Protein AF-A0AAJ5WWF1-F1 (afdb_monomer)

Structure (mmCIF, N/CA/C/O backbone):
data_AF-A0AAJ5WWF1-F1
#
_entry.id   AF-A0AAJ5WWF1-F1
#
loop_
_atom_site.group_PDB
_atom_site.id
_atom_site.type_symbol
_atom_site.label_atom_id
_atom_site.label_alt_id
_atom_site.label_comp_id
_atom_site.label_asym_id
_atom_site.label_entity_id
_atom_site.label_seq_id
_atom_site.pdbx_PDB_ins_code
_atom_site.Cartn_x
_atom_site.Cartn_y
_atom_site.Cartn_z
_atom_site.occupancy
_atom_site.B_iso_or_equiv
_atom_site.auth_seq_id
_atom_site.auth_comp_id
_atom_site.auth_asym_id
_atom_site.auth_atom_id
_atom_site.pdbx_PDB_model_num
ATOM 1 N N . MET A 1 1 ? -15.298 38.407 34.800 1.00 44.88 1 MET A N 1
ATOM 2 C CA . MET A 1 1 ? -15.606 38.051 33.398 1.00 44.88 1 MET A CA 1
ATOM 3 C C . MET A 1 1 ? -14.824 36.791 33.063 1.00 44.88 1 MET A C 1
ATOM 5 O O . MET A 1 1 ? -13.607 36.855 32.971 1.00 44.88 1 MET A O 1
ATOM 9 N N . THR A 1 2 ? -15.479 35.633 33.007 1.00 51.62 2 THR A N 1
ATOM 10 C CA . THR A 1 2 ? -14.840 34.348 32.686 1.00 51.62 2 THR A CA 1
ATOM 11 C C . THR A 1 2 ? -14.885 34.134 31.174 1.00 51.62 2 THR A C 1
ATOM 13 O O . THR A 1 2 ? -15.944 33.924 30.589 1.00 51.62 2 THR A O 1
ATOM 16 N N . HIS A 1 3 ? -13.730 34.240 30.521 1.00 53.62 3 HIS A N 1
ATOM 17 C CA . HIS A 1 3 ? -13.591 33.990 29.089 1.00 53.62 3 HIS A CA 1
ATOM 18 C C . HIS A 1 3 ? -13.557 32.468 28.865 1.00 53.62 3 HIS A C 1
ATOM 20 O O . HIS A 1 3 ? -12.577 31.804 29.194 1.00 53.62 3 HIS A O 1
ATOM 26 N N . SER A 1 4 ? -14.661 31.893 28.378 1.00 57.00 4 SER A N 1
ATOM 27 C CA . SER A 1 4 ? -14.745 30.470 28.032 1.00 57.00 4 SER A CA 1
ATOM 28 C C . SER A 1 4 ? -14.160 30.256 26.632 1.00 57.00 4 SER A C 1
ATOM 30 O O . SER A 1 4 ? -14.812 30.479 25.612 1.00 57.00 4 SER A O 1
ATOM 32 N N . THR A 1 5 ? -12.889 29.871 26.580 1.00 60.22 5 THR A N 1
ATOM 33 C CA . THR A 1 5 ? -12.132 29.604 25.353 1.00 60.22 5 THR A CA 1
ATOM 34 C C . THR A 1 5 ? -12.613 28.279 24.738 1.00 60.22 5 THR A C 1
ATOM 36 O O . THR A 1 5 ? -12.111 27.213 25.081 1.00 60.22 5 THR A O 1
ATOM 39 N N . LYS A 1 6 ? -13.604 28.310 23.831 1.00 56.56 6 LYS A N 1
ATOM 40 C CA . LYS A 1 6 ? -14.143 27.123 23.116 1.00 56.56 6 LYS A CA 1
ATOM 41 C C . LYS A 1 6 ? -13.190 26.542 22.048 1.00 56.56 6 LYS A C 1
ATOM 43 O O . LYS A 1 6 ? -13.615 26.187 20.953 1.00 56.56 6 LYS A O 1
ATOM 48 N N . TRP A 1 7 ? -11.900 26.414 22.340 1.00 57.75 7 TRP A N 1
ATOM 49 C CA . TRP A 1 7 ? -10.877 25.955 21.384 1.00 57.75 7 TRP A CA 1
ATOM 50 C C . TRP A 1 7 ? -10.708 24.424 21.336 1.00 57.75 7 TRP A C 1
ATOM 52 O O . TRP A 1 7 ? -9.613 23.920 21.117 1.00 57.75 7 TRP A O 1
ATOM 62 N N . GLY A 1 8 ? -11.784 23.665 21.561 1.00 57.91 8 GLY A N 1
ATOM 63 C CA . GLY A 1 8 ? -11.697 22.221 21.822 1.00 57.91 8 GLY A CA 1
ATOM 64 C C . GLY A 1 8 ? -12.595 21.314 20.983 1.00 57.91 8 GLY A C 1
ATOM 65 O O . GLY A 1 8 ? -12.725 20.145 21.324 1.00 57.91 8 GLY A O 1
ATOM 66 N N . ALA A 1 9 ? -13.244 21.801 19.924 1.00 58.47 9 ALA A N 1
ATOM 67 C CA . ALA A 1 9 ? -14.039 20.933 19.053 1.00 58.47 9 ALA A CA 1
ATOM 68 C C . ALA A 1 9 ? -13.184 20.440 17.876 1.00 58.47 9 ALA A C 1
ATOM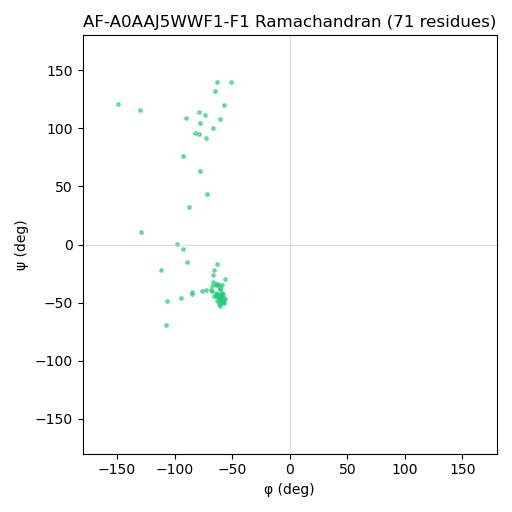 70 O O . ALA A 1 9 ? -13.310 20.930 16.755 1.00 58.47 9 ALA A O 1
ATOM 71 N N . THR A 1 10 ? -12.291 19.478 18.117 1.00 64.38 10 THR A N 1
ATOM 72 C CA . THR A 1 10 ? -11.725 18.677 17.024 1.00 64.38 10 THR A CA 1
ATOM 73 C C . THR A 1 10 ? -12.887 18.017 16.287 1.00 64.38 10 THR A C 1
ATOM 75 O O . THR A 1 10 ? -13.680 17.293 16.890 1.00 64.38 10 THR A O 1
ATOM 78 N N . ALA A 1 11 ? -13.029 18.300 14.988 1.00 63.00 11 ALA A N 1
ATOM 79 C CA . ALA A 1 11 ? -14.046 17.655 14.164 1.00 63.00 11 ALA A CA 1
ATOM 80 C C . ALA A 1 11 ? -13.955 16.127 14.341 1.00 63.00 11 ALA A C 1
ATOM 82 O O . ALA A 1 11 ? -12.840 15.599 14.417 1.00 63.00 11 ALA A O 1
ATOM 83 N N . PRO A 1 12 ? -15.088 15.403 14.420 1.00 68.25 12 PRO A N 1
ATOM 84 C CA . PRO A 1 12 ? -15.063 13.966 14.647 1.00 68.25 12 PRO A CA 1
ATOM 85 C C . PRO A 1 12 ? -14.313 13.281 13.501 1.00 68.25 12 PRO A C 1
ATOM 87 O O . PRO A 1 12 ? -14.790 13.195 12.368 1.00 68.25 12 PRO A O 1
ATOM 90 N N . ILE A 1 13 ? -13.107 12.802 13.800 1.00 76.75 13 ILE A N 1
ATOM 91 C CA . ILE A 1 13 ? -12.248 12.129 12.833 1.00 76.75 13 ILE A CA 1
ATOM 92 C C . ILE A 1 13 ? -12.846 10.743 12.588 1.00 76.75 13 ILE A C 1
ATOM 94 O O . ILE A 1 13 ? -12.862 9.885 13.473 1.00 76.75 13 ILE A O 1
ATOM 98 N N . ASN A 1 14 ? -13.377 10.511 11.388 1.00 90.19 14 ASN A N 1
ATOM 99 C CA . ASN A 1 14 ? -13.929 9.210 11.030 1.00 90.19 14 ASN A CA 1
ATOM 100 C C . ASN A 1 14 ? -12.786 8.249 10.667 1.00 90.19 14 ASN A C 1
ATOM 102 O O . ASN A 1 14 ? -12.328 8.212 9.523 1.00 90.19 14 ASN A O 1
ATOM 106 N N . ALA A 1 15 ? -12.345 7.462 11.647 1.00 91.81 15 ALA A N 1
ATOM 107 C CA . ALA A 1 15 ? -11.240 6.517 11.495 1.00 91.81 15 ALA A CA 1
ATOM 108 C C . ALA A 1 15 ? -11.494 5.469 10.388 1.00 91.81 15 ALA A C 1
ATOM 110 O O . ALA A 1 15 ? -10.587 5.136 9.630 1.00 91.81 15 ALA A O 1
ATOM 111 N N . ALA A 1 16 ? -12.745 5.033 10.196 1.00 93.25 16 ALA A N 1
ATOM 112 C CA . ALA A 1 16 ? -13.108 4.123 9.107 1.00 93.25 16 ALA A CA 1
ATOM 113 C C . ALA A 1 16 ? -12.980 4.778 7.721 1.00 93.25 16 ALA A C 1
ATOM 115 O O . ALA A 1 16 ? -12.565 4.124 6.764 1.00 93.25 16 ALA A O 1
ATOM 116 N N . LYS A 1 17 ? -13.294 6.076 7.596 1.00 95.31 17 LYS A N 1
ATOM 117 C CA . LYS A 1 17 ? -13.037 6.841 6.365 1.00 95.31 17 LYS A CA 1
ATOM 118 C C . LYS A 1 17 ? -11.534 6.943 6.094 1.00 95.31 17 LYS A C 1
ATOM 120 O O . LYS A 1 17 ? -11.119 6.720 4.959 1.00 95.31 17 LYS A O 1
ATOM 125 N N . GLY A 1 18 ? -10.735 7.214 7.128 1.00 95.56 18 GLY A N 1
ATOM 126 C CA . GLY A 1 18 ? -9.272 7.225 7.032 1.00 95.56 18 GLY A CA 1
ATOM 127 C C . GLY A 1 18 ? -8.713 5.895 6.521 1.00 95.56 18 GLY A C 1
ATOM 128 O O . GLY A 1 18 ? -7.916 5.882 5.582 1.00 95.56 18 GLY A O 1
ATOM 129 N N . PHE A 1 19 ? -9.188 4.772 7.064 1.00 96.94 19 PHE A N 1
ATOM 130 C CA . PHE A 1 19 ? -8.799 3.441 6.593 1.00 96.94 19 PHE A CA 1
ATOM 131 C C . PHE A 1 19 ? -9.167 3.197 5.126 1.00 96.94 19 PHE A C 1
ATOM 133 O O . PHE A 1 19 ? -8.318 2.749 4.360 1.00 96.94 19 PHE A O 1
ATOM 140 N N . LYS A 1 20 ? -10.394 3.538 4.704 1.00 97.38 20 LYS A N 1
ATOM 141 C CA . LYS A 1 20 ? -10.833 3.368 3.305 1.00 97.38 20 LYS A CA 1
ATOM 142 C C . LYS A 1 20 ? -9.940 4.122 2.321 1.00 97.38 20 LYS A C 1
ATOM 144 O O . LYS A 1 20 ? -9.595 3.572 1.282 1.00 97.38 20 LYS A O 1
ATOM 149 N N . ILE A 1 21 ? -9.552 5.355 2.652 1.00 98.00 21 ILE A N 1
ATOM 150 C CA . ILE A 1 21 ? -8.637 6.143 1.815 1.00 98.00 21 ILE A CA 1
ATOM 151 C C . ILE A 1 21 ? -7.277 5.446 1.723 1.00 98.00 21 ILE A C 1
ATOM 153 O O . ILE A 1 21 ? -6.781 5.242 0.619 1.00 98.00 21 ILE A O 1
ATOM 157 N N . HIS A 1 22 ? -6.702 5.030 2.857 1.00 97.94 22 HIS A N 1
ATOM 158 C CA . HIS A 1 22 ? -5.408 4.341 2.874 1.00 97.94 22 HIS A CA 1
ATOM 159 C C . HIS A 1 22 ? -5.454 3.038 2.051 1.00 97.94 22 HIS A C 1
ATOM 161 O O . HIS A 1 22 ? -4.560 2.789 1.246 1.00 97.94 22 HIS A O 1
ATOM 167 N N . LEU A 1 23 ? -6.531 2.256 2.172 1.00 98.44 23 LEU A N 1
ATOM 168 C CA . LEU A 1 23 ? -6.745 1.039 1.385 1.00 98.44 23 LEU A CA 1
ATOM 169 C C . LEU A 1 23 ? -6.815 1.324 -0.123 1.00 98.44 23 LEU A C 1
ATOM 171 O O . LEU A 1 23 ? -6.156 0.640 -0.898 1.00 98.44 23 LEU A O 1
ATOM 175 N N . ILE A 1 24 ? -7.584 2.330 -0.549 1.00 98.62 24 ILE A N 1
ATOM 176 C CA . ILE A 1 24 ? -7.702 2.689 -1.972 1.00 98.62 24 IL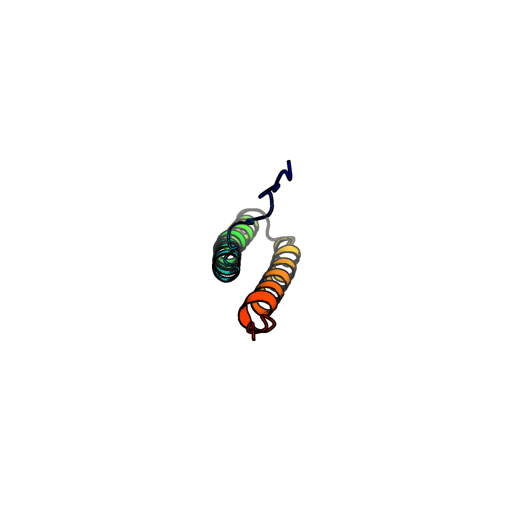E A CA 1
ATOM 177 C C . ILE A 1 24 ? -6.349 3.148 -2.525 1.00 98.62 24 ILE A C 1
ATOM 179 O O . ILE A 1 24 ? -5.948 2.705 -3.598 1.00 98.62 24 ILE A O 1
ATOM 183 N N 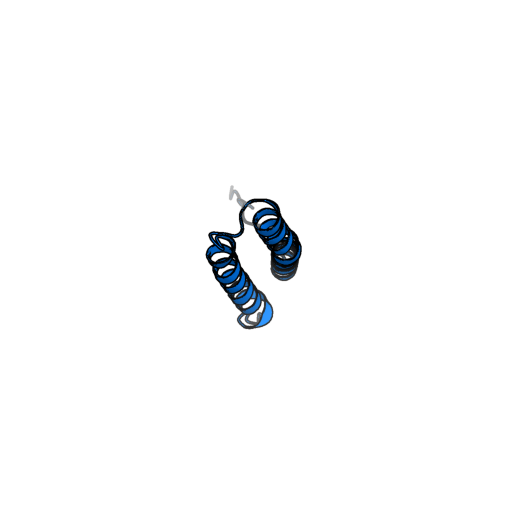. VAL A 1 25 ? -5.623 3.994 -1.787 1.00 98.50 25 VAL A N 1
ATOM 184 C CA . VAL A 1 25 ? -4.283 4.445 -2.191 1.00 98.50 25 VAL A CA 1
ATOM 185 C C . VAL A 1 25 ? -3.333 3.258 -2.328 1.00 98.50 25 VAL A C 1
ATOM 187 O O . VAL A 1 25 ? -2.645 3.165 -3.339 1.00 98.50 25 VAL A O 1
ATOM 190 N N . PHE A 1 26 ? -3.337 2.323 -1.375 1.00 98.44 26 PHE A N 1
ATOM 191 C CA . PHE A 1 26 ? -2.538 1.099 -1.458 1.00 98.44 26 PHE A CA 1
ATOM 192 C C . PHE A 1 26 ? -2.885 0.283 -2.715 1.00 98.44 26 PHE A C 1
ATOM 194 O O . PHE A 1 26 ? -2.000 -0.063 -3.494 1.00 98.44 26 PHE A O 1
ATOM 201 N N . LEU A 1 27 ? -4.175 0.046 -2.971 1.00 98.50 27 LEU A N 1
ATOM 202 C CA . LEU A 1 27 ? -4.638 -0.750 -4.114 1.00 98.50 27 LEU A CA 1
ATOM 203 C C . LEU A 1 27 ? -4.366 -0.109 -5.480 1.00 98.50 27 LEU A C 1
ATOM 205 O O . LEU A 1 27 ? -4.268 -0.839 -6.458 1.00 98.50 27 LEU A O 1
ATOM 209 N N . LEU A 1 28 ? -4.259 1.218 -5.574 1.00 98.62 28 LEU A N 1
ATOM 210 C CA . LEU A 1 28 ? -3.985 1.906 -6.841 1.00 98.62 28 LEU A CA 1
ATOM 211 C C . LEU A 1 28 ? -2.492 2.176 -7.048 1.00 98.62 28 LEU A C 1
ATOM 213 O O . LEU A 1 28 ? -1.954 1.924 -8.127 1.00 98.62 28 LEU A O 1
ATOM 217 N N . ALA A 1 29 ? -1.808 2.672 -6.017 1.00 98.38 29 ALA A N 1
ATOM 218 C CA . ALA A 1 29 ? -0.406 3.053 -6.117 1.00 98.38 29 ALA A CA 1
ATOM 219 C C . ALA A 1 29 ? 0.512 1.832 -6.208 1.00 98.38 29 ALA A C 1
ATOM 221 O O . ALA A 1 29 ? 1.456 1.854 -6.995 1.00 98.38 29 ALA A O 1
ATOM 222 N N . THR A 1 30 ? 0.237 0.754 -5.463 1.00 98.31 30 THR A N 1
ATOM 223 C CA . THR A 1 30 ? 1.079 -0.448 -5.499 1.00 98.31 30 THR A CA 1
ATOM 224 C C . THR A 1 30 ? 1.128 -1.059 -6.906 1.00 98.31 30 THR A C 1
ATOM 226 O O . THR A 1 30 ? 2.234 -1.194 -7.428 1.00 98.31 30 THR A O 1
ATOM 229 N N . PRO A 1 31 ? 0.009 -1.354 -7.599 1.00 98.38 31 PRO A N 1
ATOM 230 C CA . PRO A 1 31 ? 0.070 -1.855 -8.973 1.00 98.38 31 PRO A CA 1
ATOM 231 C C . PRO A 1 31 ? 0.744 -0.890 -9.949 1.00 98.38 31 PRO A C 1
ATOM 233 O O . PRO A 1 31 ? 1.504 -1.340 -10.800 1.00 98.38 31 PRO A O 1
ATOM 236 N N . ALA A 1 32 ? 0.524 0.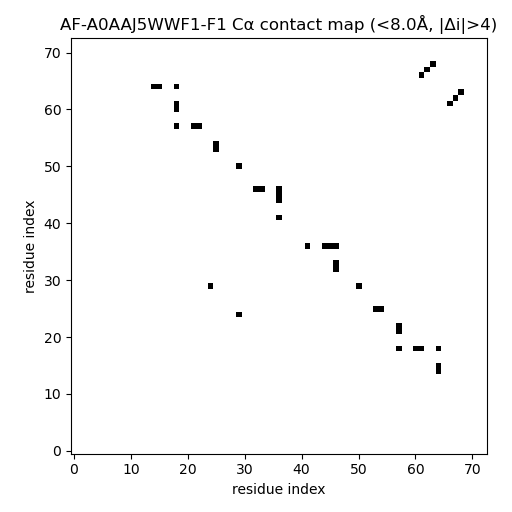423 -9.816 1.00 98.44 32 ALA A N 1
ATOM 237 C CA . ALA A 1 32 ? 1.192 1.413 -10.661 1.00 98.44 32 ALA A CA 1
ATOM 238 C C . ALA A 1 32 ? 2.720 1.389 -10.474 1.00 98.44 32 ALA A C 1
ATOM 240 O O . ALA A 1 32 ? 3.465 1.404 -11.451 1.00 98.44 32 ALA A O 1
ATOM 241 N N . ILE A 1 33 ? 3.193 1.283 -9.231 1.00 98.12 33 ILE A N 1
ATOM 242 C CA . ILE A 1 33 ? 4.615 1.134 -8.893 1.00 98.12 33 ILE A CA 1
ATOM 243 C C . ILE A 1 33 ? 5.197 -0.148 -9.510 1.00 98.12 33 ILE A C 1
ATOM 245 O O . ILE A 1 33 ? 6.250 -0.107 -10.149 1.00 98.12 33 ILE A O 1
ATOM 249 N N . TRP A 1 34 ? 4.502 -1.278 -9.362 1.00 98.25 34 TRP A N 1
ATOM 250 C CA . TRP A 1 34 ? 4.920 -2.547 -9.965 1.00 98.25 34 TRP A CA 1
ATOM 251 C C . TRP A 1 34 ? 4.914 -2.495 -11.496 1.00 98.25 34 TRP A C 1
ATOM 253 O O . TRP A 1 34 ? 5.795 -3.076 -12.126 1.00 98.25 34 TRP A O 1
ATOM 263 N N . LEU A 1 35 ? 3.971 -1.767 -12.097 1.00 98.31 35 LEU A N 1
ATOM 264 C CA . LEU A 1 35 ? 3.917 -1.542 -13.538 1.00 98.31 35 LEU A CA 1
ATOM 265 C C . LEU A 1 35 ? 5.114 -0.718 -14.023 1.00 98.31 35 LEU A C 1
ATOM 267 O O . LEU A 1 35 ? 5.731 -1.088 -15.018 1.00 98.31 35 LEU A O 1
ATOM 271 N N . VAL A 1 36 ? 5.484 0.353 -13.312 1.00 98.00 36 VAL A N 1
ATOM 272 C CA . VAL A 1 36 ? 6.689 1.140 -13.627 1.00 98.00 36 VAL A CA 1
ATOM 273 C C . VAL A 1 36 ? 7.920 0.244 -13.601 1.00 98.00 36 VAL A C 1
ATOM 275 O O . VAL A 1 36 ? 8.669 0.226 -14.574 1.00 98.00 36 VAL A O 1
ATOM 278 N N . TRP A 1 37 ? 8.102 -0.545 -12.541 1.00 97.88 37 TRP A N 1
ATOM 279 C CA . TRP A 1 37 ? 9.201 -1.509 -12.466 1.00 97.88 37 TRP A CA 1
ATOM 280 C C . TRP A 1 37 ? 9.191 -2.497 -13.643 1.00 97.88 37 TRP A C 1
ATOM 282 O O . TRP A 1 37 ? 10.207 -2.682 -14.308 1.00 97.88 37 TRP A O 1
ATOM 292 N N . TYR A 1 38 ? 8.029 -3.073 -13.958 1.00 97.75 38 TYR A N 1
ATOM 293 C CA . TYR A 1 38 ? 7.885 -4.039 -15.046 1.00 97.75 38 TYR A CA 1
ATOM 294 C C . TYR A 1 38 ? 8.248 -3.462 -16.426 1.00 97.75 38 TYR A C 1
ATOM 296 O O . TYR A 1 38 ? 8.811 -4.180 -17.254 1.00 97.75 38 TYR A O 1
ATOM 304 N N . LEU A 1 39 ? 7.937 -2.183 -16.670 1.00 98.31 39 LEU A N 1
ATOM 305 C CA . LEU A 1 39 ? 8.142 -1.505 -17.956 1.00 98.31 39 LEU A CA 1
ATOM 306 C C . LEU A 1 39 ? 9.515 -0.840 -18.119 1.00 98.31 39 LEU A C 1
ATOM 308 O O . LEU A 1 39 ? 9.864 -0.470 -19.237 1.00 98.31 39 LEU A O 1
ATOM 312 N N . THR A 1 40 ? 10.270 -0.649 -17.037 1.00 96.44 40 THR A N 1
ATOM 313 C CA . THR A 1 40 ? 11.537 0.103 -17.064 1.00 96.44 40 THR A CA 1
ATOM 314 C C . THR A 1 40 ? 12.746 -0.809 -16.931 1.00 96.44 40 THR A C 1
ATOM 316 O O . THR A 1 40 ? 13.486 -0.992 -17.893 1.00 96.44 40 THR A O 1
ATOM 319 N N . ASP A 1 41 ? 12.939 -1.401 -15.756 1.00 89.38 41 ASP A N 1
ATOM 320 C CA . ASP A 1 41 ? 14.051 -2.297 -15.473 1.00 89.38 41 ASP A CA 1
ATOM 321 C C . ASP A 1 41 ? 13.644 -3.356 -14.443 1.00 89.38 41 ASP A C 1
ATOM 323 O O . ASP A 1 41 ? 13.276 -3.052 -13.307 1.00 89.38 41 ASP A O 1
ATOM 327 N N . ARG A 1 42 ? 13.754 -4.622 -14.859 1.00 96.12 42 ARG A N 1
ATOM 328 C CA . ARG A 1 42 ? 13.405 -5.802 -14.060 1.00 96.12 42 ARG A CA 1
ATOM 329 C C . ARG A 1 42 ? 14.610 -6.452 -13.373 1.00 96.12 42 ARG A C 1
ATOM 331 O O . ARG A 1 42 ? 14.424 -7.456 -12.689 1.00 96.12 42 ARG A O 1
ATOM 338 N N . THR A 1 43 ? 15.821 -5.913 -13.531 1.00 97.00 43 THR A N 1
ATOM 339 C CA . THR A 1 43 ? 17.048 -6.473 -12.933 1.00 97.00 43 THR A CA 1
ATOM 340 C C . THR A 1 43 ? 17.030 -6.434 -11.406 1.00 97.00 43 THR A C 1
ATOM 342 O O . THR A 1 43 ? 17.529 -7.358 -10.765 1.00 97.00 43 THR A O 1
ATOM 345 N N . TYR A 1 44 ? 16.409 -5.410 -10.816 1.00 96.19 44 TYR A N 1
ATOM 346 C CA . TYR A 1 44 ? 16.279 -5.267 -9.370 1.00 96.19 44 TYR A CA 1
ATOM 347 C C . TYR A 1 44 ? 14.823 -4.986 -8.963 1.00 96.19 44 TYR A C 1
ATOM 349 O O . TYR A 1 44 ? 14.290 -3.932 -9.320 1.00 96.19 44 TYR A O 1
ATOM 357 N N . PRO A 1 45 ? 14.155 -5.885 -8.210 1.00 96.56 45 PRO A N 1
ATOM 358 C CA . PRO A 1 45 ? 12.754 -5.747 -7.809 1.00 96.56 45 PRO A CA 1
ATOM 359 C C . PRO A 1 45 ? 12.577 -4.758 -6.650 1.00 96.56 45 PRO A C 1
ATOM 361 O O . PRO A 1 45 ? 12.126 -5.114 -5.563 1.00 96.56 45 PRO A O 1
ATOM 364 N N . TRP A 1 46 ? 12.907 -3.488 -6.877 1.00 96.44 46 TRP A N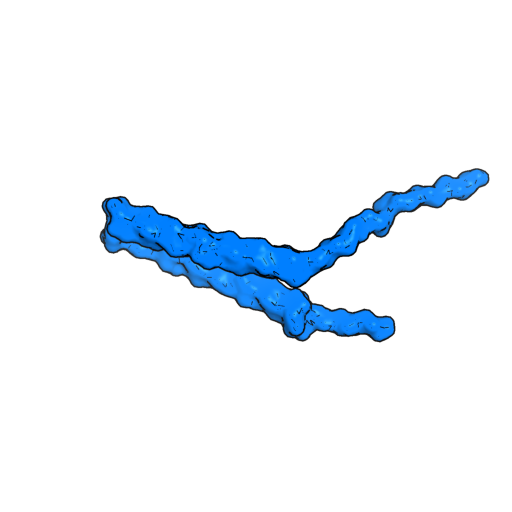 1
ATOM 365 C CA . TRP A 1 46 ? 12.811 -2.441 -5.857 1.00 96.44 46 TRP A CA 1
ATOM 366 C C . TRP A 1 46 ? 11.411 -2.263 -5.223 1.00 96.44 46 TRP A C 1
ATOM 368 O O . TRP A 1 46 ? 11.370 -1.928 -4.033 1.00 96.44 46 TRP A O 1
ATOM 378 N N . PRO A 1 47 ? 10.264 -2.535 -5.895 1.00 97.94 47 PRO A N 1
ATOM 379 C CA . PRO A 1 47 ? 8.949 -2.466 -5.246 1.00 97.94 47 PRO A CA 1
ATOM 380 C C . PRO A 1 47 ? 8.751 -3.464 -4.098 1.00 97.94 47 PRO A C 1
ATOM 382 O O . PRO A 1 47 ? 7.826 -3.308 -3.293 1.00 97.94 47 PRO A O 1
ATOM 385 N N . LEU A 1 48 ? 9.602 -4.493 -4.013 1.00 96.94 48 LEU A N 1
ATOM 386 C CA . LEU A 1 48 ? 9.539 -5.525 -2.982 1.00 96.94 48 LEU A CA 1
ATOM 387 C C . LEU A 1 48 ? 9.836 -4.976 -1.583 1.00 96.94 48 LEU A C 1
ATOM 389 O O . LEU A 1 48 ? 9.413 -5.570 -0.601 1.00 96.94 48 LEU A O 1
ATOM 393 N N . TRP A 1 49 ? 10.521 -3.839 -1.471 1.00 96.38 49 TRP A N 1
ATOM 394 C CA . TRP A 1 49 ? 10.788 -3.214 -0.174 1.00 96.38 49 TRP A CA 1
ATOM 395 C C . TRP A 1 49 ? 9.637 -2.321 0.283 1.00 96.38 49 TRP A C 1
ATOM 397 O O . TRP A 1 49 ? 9.261 -2.337 1.454 1.00 96.38 49 TRP A O 1
ATOM 407 N N . SER A 1 50 ? 9.042 -1.562 -0.641 1.00 95.31 50 SER A N 1
ATOM 408 C CA . SER A 1 50 ? 7.960 -0.630 -0.316 1.00 95.31 50 SER A CA 1
ATOM 409 C C . SER A 1 50 ? 6.629 -1.346 -0.087 1.00 95.31 50 SER A C 1
ATOM 411 O O . SER A 1 50 ? 5.905 -1.000 0.846 1.00 95.31 50 SER A O 1
ATOM 413 N N . THR A 1 51 ? 6.316 -2.370 -0.890 1.00 97.75 51 THR A N 1
ATOM 414 C CA . THR A 1 51 ? 5.006 -3.040 -0.852 1.00 97.75 51 THR A CA 1
ATOM 415 C C . THR A 1 51 ? 4.712 -3.700 0.503 1.00 97.75 51 THR A C 1
ATOM 417 O O . THR A 1 51 ? 3.662 -3.402 1.078 1.00 97.75 51 THR A O 1
ATOM 420 N N . PRO A 1 52 ? 5.600 -4.538 1.077 1.00 98.06 52 PRO A N 1
ATOM 421 C CA . PRO A 1 52 ? 5.345 -5.180 2.364 1.00 98.06 52 PRO A CA 1
ATOM 422 C C . PRO A 1 52 ? 5.341 -4.179 3.519 1.00 98.06 52 PRO A C 1
ATOM 424 O O . PRO A 1 52 ? 4.491 -4.277 4.399 1.00 98.06 52 PRO A O 1
ATOM 427 N N . ALA A 1 53 ? 6.235 -3.185 3.503 1.00 97.12 53 ALA A N 1
ATOM 428 C CA . ALA A 1 53 ? 6.278 -2.150 4.535 1.00 97.12 53 ALA A CA 1
ATOM 429 C C . ALA A 1 53 ? 4.953 -1.368 4.607 1.00 97.12 53 ALA A C 1
ATOM 431 O O . ALA A 1 53 ? 4.394 -1.173 5.688 1.00 97.12 53 ALA A O 1
ATOM 432 N N . TRP A 1 54 ? 4.397 -0.984 3.454 1.00 97.88 54 TRP A N 1
ATOM 433 C CA . TRP A 1 54 ? 3.074 -0.363 3.386 1.00 97.88 54 TRP A CA 1
ATOM 434 C C . TRP A 1 54 ? 1.940 -1.317 3.767 1.00 97.88 54 TRP A C 1
ATOM 436 O O . TRP A 1 54 ? 1.030 -0.909 4.487 1.00 97.88 54 TRP A O 1
ATOM 446 N N . ALA A 1 55 ? 1.999 -2.584 3.347 1.00 98.25 55 ALA A N 1
ATOM 447 C CA . ALA A 1 55 ? 0.992 -3.581 3.712 1.00 98.25 55 ALA A CA 1
ATOM 448 C C . ALA A 1 55 ? 0.916 -3.785 5.235 1.00 98.25 55 ALA A C 1
ATOM 450 O O . ALA A 1 55 ? -0.177 -3.886 5.793 1.00 98.25 55 ALA A O 1
ATOM 451 N N . VAL A 1 56 ? 2.062 -3.771 5.923 1.00 98.44 56 VAL A N 1
A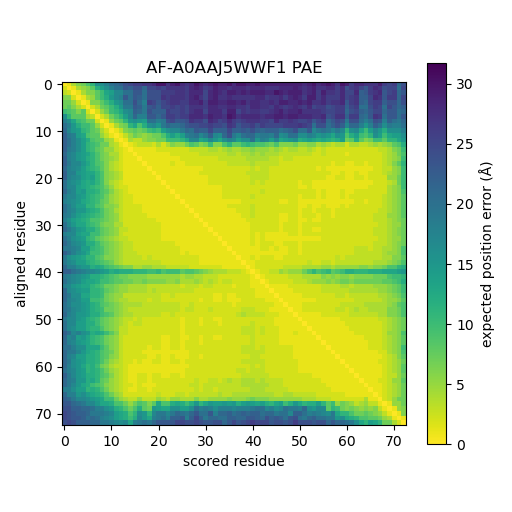TOM 452 C CA . VAL A 1 56 ? 2.131 -3.804 7.391 1.00 98.44 56 VAL A CA 1
ATOM 453 C C . VAL A 1 56 ? 1.466 -2.563 7.996 1.00 98.44 56 VAL A C 1
ATOM 455 O O . VAL A 1 56 ? 0.655 -2.688 8.913 1.00 98.44 56 VAL A O 1
ATOM 458 N N . GLY A 1 57 ? 1.732 -1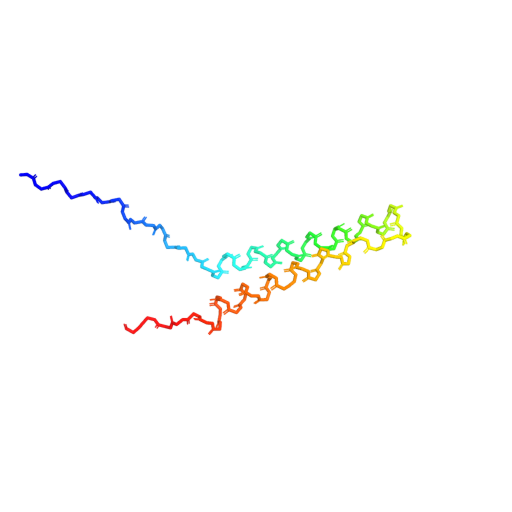.369 7.458 1.00 97.69 57 GLY A N 1
ATOM 459 C CA . GLY A 1 57 ? 1.051 -0.140 7.884 1.00 97.69 57 GLY A CA 1
ATOM 460 C C . GLY A 1 57 ? -0.473 -0.206 7.708 1.00 97.69 57 GLY A C 1
ATOM 461 O O . GLY A 1 57 ? -1.223 0.181 8.607 1.00 97.69 57 GLY A O 1
ATOM 462 N N . LEU A 1 58 ? -0.941 -0.754 6.585 1.00 98.31 58 LEU A N 1
ATOM 463 C CA . LEU A 1 58 ? -2.362 -0.970 6.312 1.00 98.31 58 LEU A CA 1
ATOM 464 C C . LEU A 1 58 ? -2.988 -1.974 7.295 1.00 98.31 58 LEU A C 1
ATOM 466 O O . LEU A 1 58 ? -4.086 -1.726 7.798 1.00 98.31 58 LEU A O 1
ATOM 470 N N . LEU A 1 59 ? -2.280 -3.064 7.614 1.00 98.50 59 LEU A N 1
ATOM 471 C CA . LEU A 1 59 ? -2.703 -4.055 8.607 1.00 98.50 59 LEU A CA 1
ATOM 472 C C . LEU A 1 59 ? -2.876 -3.415 9.988 1.00 98.50 59 LEU A C 1
ATOM 474 O O . LEU A 1 59 ? -3.929 -3.559 10.605 1.00 98.50 59 LEU A O 1
ATOM 478 N N . PHE A 1 60 ? -1.886 -2.664 10.471 1.00 98.06 60 PHE A N 1
ATOM 479 C CA . PHE A 1 60 ? -2.000 -2.009 11.776 1.00 98.06 60 PHE A CA 1
ATOM 480 C C . PHE A 1 60 ? -3.073 -0.915 11.797 1.00 98.06 60 PHE A C 1
ATOM 482 O O . PHE A 1 60 ? -3.748 -0.748 12.813 1.00 98.06 60 PHE A O 1
ATOM 489 N N . HIS A 1 61 ? -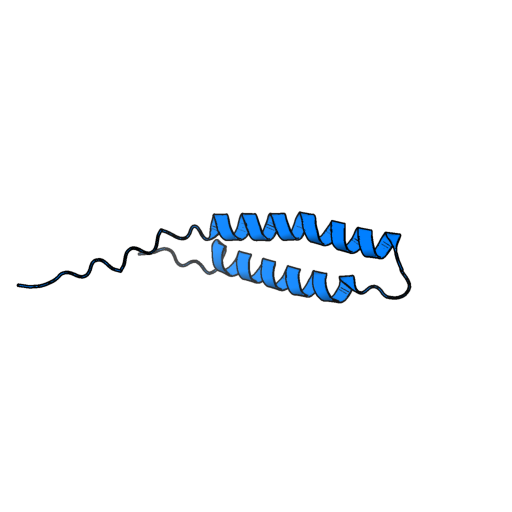3.308 -0.223 10.678 1.00 97.12 61 HIS A N 1
ATOM 490 C CA . HIS A 1 61 ? -4.430 0.708 10.564 1.00 97.12 61 HIS A CA 1
ATOM 491 C C . HIS A 1 61 ? -5.778 -0.020 10.672 1.00 97.12 61 HIS A C 1
ATOM 493 O O . HIS A 1 61 ? -6.651 0.421 11.419 1.00 97.12 61 HIS A O 1
ATOM 499 N N . TYR A 1 62 ? -5.935 -1.162 9.993 1.00 97.44 62 TYR A N 1
ATOM 500 C CA . TYR A 1 62 ? -7.118 -2.015 10.128 1.00 97.44 62 TYR A CA 1
ATOM 501 C C . TYR A 1 62 ? -7.335 -2.441 11.584 1.00 97.44 62 TYR A C 1
ATOM 503 O O . TYR A 1 62 ? -8.423 -2.244 12.130 1.00 97.44 62 TYR A O 1
ATOM 511 N N . LEU A 1 63 ? -6.292 -2.966 12.236 1.00 96.75 63 LEU A N 1
ATOM 512 C CA . LEU A 1 63 ? -6.370 -3.400 13.630 1.00 96.75 63 LEU A CA 1
ATOM 513 C C . LEU A 1 63 ? -6.769 -2.242 14.558 1.00 96.75 63 LEU A C 1
ATOM 515 O O . LEU A 1 63 ? -7.669 -2.400 15.381 1.00 96.75 63 LEU A O 1
ATOM 519 N N . GLY A 1 64 ? -6.175 -1.060 14.386 1.00 94.62 64 GLY A N 1
ATOM 520 C CA . GLY A 1 64 ? -6.510 0.127 15.177 1.00 94.62 64 GLY A CA 1
ATOM 521 C C . GLY A 1 64 ? -7.956 0.605 15.001 1.00 94.62 64 GLY A C 1
ATOM 522 O O . GLY A 1 64 ? -8.566 1.079 15.959 1.00 94.62 64 GLY A O 1
ATOM 523 N N . VAL A 1 65 ? -8.525 0.464 13.801 1.00 94.50 65 VAL A N 1
ATOM 524 C CA . VAL A 1 65 ? -9.886 0.937 13.497 1.00 94.50 65 VAL A CA 1
ATOM 525 C C . VAL A 1 65 ? -10.961 -0.078 13.878 1.00 94.50 65 VAL A C 1
ATOM 527 O O . VAL A 1 65 ? -11.996 0.325 14.409 1.00 94.50 65 VAL A O 1
ATOM 530 N N . PHE A 1 66 ? -10.741 -1.364 13.603 1.00 92.81 66 PHE A N 1
ATOM 531 C CA . PHE A 1 66 ? -11.791 -2.386 13.682 1.00 92.81 66 PHE A CA 1
ATOM 532 C C . PHE A 1 66 ? -11.601 -3.407 14.805 1.00 92.81 66 PHE A C 1
ATOM 534 O O . PHE A 1 66 ? -12.583 -4.018 15.210 1.00 92.81 66 PHE A O 1
ATOM 541 N N . VAL A 1 67 ? -10.380 -3.597 15.317 1.00 94.06 67 VAL A N 1
ATOM 542 C CA . VAL A 1 67 ? -10.093 -4.628 16.333 1.00 94.06 67 VAL A CA 1
ATOM 543 C C . VAL A 1 67 ? -9.865 -4.010 17.710 1.00 94.06 67 VAL A C 1
ATOM 545 O O . VAL A 1 67 ? -10.467 -4.435 18.690 1.00 94.06 67 VAL A O 1
ATOM 548 N N . PHE A 1 68 ? -9.024 -2.981 17.801 1.00 91.88 68 PHE A N 1
ATOM 549 C CA . PHE A 1 68 ? -8.617 -2.380 19.077 1.00 91.88 68 PHE A CA 1
ATOM 550 C C . PHE A 1 68 ? -9.485 -1.193 19.508 1.00 91.88 68 PHE A C 1
ATOM 552 O O . PHE A 1 68 ? -9.306 -0.648 20.599 1.00 91.88 68 PHE A O 1
ATOM 559 N N . ARG A 1 69 ? -10.438 -0.777 18.669 1.00 80.38 69 ARG A N 1
ATOM 560 C CA . ARG A 1 69 ? -11.374 0.310 18.966 1.00 80.38 69 ARG A CA 1
ATOM 561 C C . ARG A 1 69 ? -12.306 -0.118 20.102 1.00 80.38 69 ARG A C 1
ATOM 563 O O . ARG A 1 69 ? -13.278 -0.833 19.885 1.00 80.38 69 ARG A O 1
ATOM 570 N N . LYS A 1 70 ? -12.014 0.345 21.318 1.00 73.44 70 LYS A N 1
ATOM 571 C CA . LYS A 1 70 ? -12.861 0.103 22.489 1.00 73.44 70 LYS A CA 1
ATOM 572 C C . LYS A 1 70 ? -14.229 0.787 22.296 1.00 73.44 70 LYS A C 1
ATOM 574 O O . LYS A 1 70 ? -14.246 1.955 21.898 1.00 73.44 70 LYS A O 1
ATOM 579 N N . PRO A 1 71 ? -15.360 0.101 22.541 1.00 62.66 71 PRO A N 1
ATOM 580 C CA . PRO A 1 71 ? -16.656 0.766 22.620 1.00 62.66 71 PRO A CA 1
ATOM 581 C C . PRO A 1 71 ? -16.645 1.746 23.802 1.00 62.66 71 PRO A C 1
ATOM 583 O O . PRO A 1 71 ? -16.058 1.452 24.840 1.00 62.66 71 PRO A O 1
ATOM 586 N N . ASN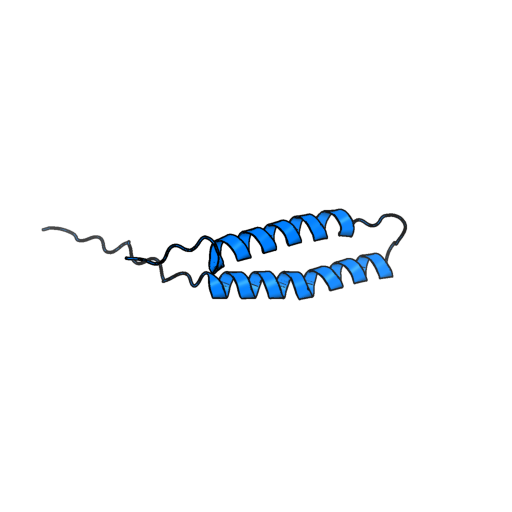 A 1 72 ? -17.237 2.928 23.628 1.00 67.19 72 ASN A N 1
ATOM 587 C CA . ASN A 1 72 ? -17.391 3.887 24.720 1.00 67.19 72 ASN A CA 1
ATOM 588 C C . ASN A 1 72 ? -18.571 3.431 25.593 1.00 67.19 72 ASN A C 1
ATOM 590 O O . ASN A 1 72 ? -19.699 3.409 25.100 1.00 67.19 72 ASN A O 1
ATOM 594 N N . ASN A 1 73 ? -18.287 3.046 26.840 1.00 51.47 73 ASN A N 1
ATOM 595 C CA . ASN A 1 73 ? -19.268 2.760 27.891 1.00 51.47 73 ASN A CA 1
ATOM 596 C C . ASN A 1 73 ? -19.713 4.061 28.560 1.00 51.47 73 ASN A C 1
ATOM 598 O O . ASN A 1 73 ? -18.805 4.864 28.883 1.00 51.47 73 ASN A O 1
#

pLDDT: mean 88.04, std 15.98, range [44.88, 98.62]

Secondary structure (DSSP, 8-state):
------TT------HHHHHHHHHHHHHHHHHHHHHHHHHH--SS-THHHHHHHHHHHHHHHHIIIIIS-----

Mean predicted aligned error: 7.78 Å

Foldseek 3Di:
DDDDDPPDCDDPDQLVVVLVVLVVCLVPVLVVVQVCCVPPPVPDPVSVVVNVVSVVVSVVSCCVNPPVDDDDD

InterPro domains:
  IPR025698 2TM domain [PF13239] (13-67)

Organism: NCBI:txid3121375

Radius of gyration: 19.61 Å; Cα contacts (8 Å, |Δi|>4): 21; chains: 1; bounding box: 36×44×51 Å

Solvent-accessible surface area (backbone atoms only — not comparable to full-atom values): 4626 Å² total; per-residue (Å²): 136,87,83,79,81,83,86,74,80,74,73,86,76,56,55,67,58,54,47,51,52,54,50,51,49,49,68,52,50,51,56,52,53,48,47,52,38,71,74,70,53,73,90,60,73,65,60,66,64,55,51,57,57,50,51,51,53,52,48,53,48,48,39,54,56,74,67,66,54,73,81,89,127

Sequence (73 aa):
MTHSTKWGATAPINAAKGFKIHLIVFLLATPAIWLVWYLTDRTYPWPLWSTPAWAVGLLFHYLGVFVFRKPNN

Nearest PDB structures (foldseek):
  8vb0-assembly1_H-2  TM=5.153E-01  e=1.989E+00  Pectobacterium phage PhiM1
  8vb0-assembly1_H-4  TM=5.154E-01  e=1.989E+00  Pectobacterium phage PhiM1
  8vb0-assembly1_H-6  TM=5.154E-01  e=1.989E+00  Pectobacterium phage PhiM1
  6hgc-assembly1_A  TM=6.650E-01  e=8.285E+00  Drosophila melanogaster